Protein AF-A0A3D4W7L9-F1 (afdb_mon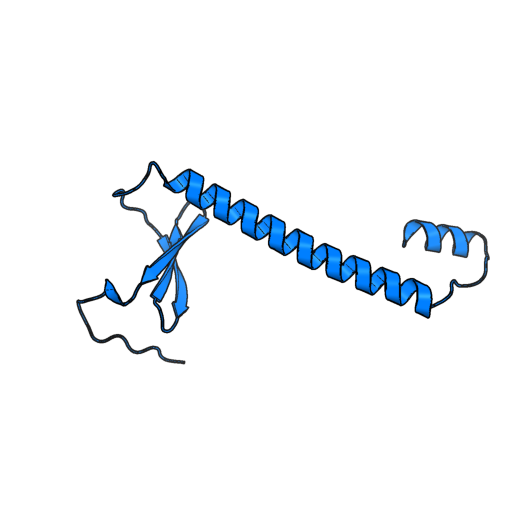omer_lite)

Radius of gyration: 23.63 Å; chains: 1; bounding box: 46×18×69 Å

Foldseek 3Di:
DVVVQVVCVVVVHDDDDPVVVVVVVVVVVVVVVVVVVVVVVVVLVVLCVVCPVVPPPDFDWDFPDDDPFFTWTQGPPVRHIDGDGCVVVPPDDDDDDD

Structure (mmCIF, N/CA/C/O backbone):
data_AF-A0A3D4W7L9-F1
#
_entry.id   AF-A0A3D4W7L9-F1
#
loop_
_atom_site.group_PDB
_atom_site.id
_atom_site.type_symbol
_atom_site.label_atom_id
_atom_site.label_alt_id
_atom_site.label_comp_id
_atom_site.label_asym_id
_atom_site.label_entity_id
_atom_site.label_seq_id
_atom_site.pdbx_PDB_ins_code
_atom_site.Cartn_x
_atom_site.Cartn_y
_atom_site.Cartn_z
_atom_site.occupancy
_atom_site.B_iso_or_equiv
_atom_site.auth_seq_id
_atom_site.auth_comp_id
_atom_site.auth_asym_id
_atom_site.auth_atom_id
_atom_site.pdbx_PDB_model_num
ATOM 1 N N . MET A 1 1 ? 7.357 -0.298 -22.439 1.00 90.56 1 MET A N 1
ATOM 2 C CA . MET A 1 1 ? 8.777 -0.488 -22.825 1.00 90.56 1 MET A CA 1
ATOM 3 C C . MET A 1 1 ? 9.001 -1.822 -23.525 1.00 90.56 1 MET A C 1
ATOM 5 O O . MET A 1 1 ? 9.441 -1.810 -24.666 1.00 90.56 1 MET A O 1
ATOM 9 N N . VAL A 1 2 ? 8.616 -2.942 -22.904 1.00 94.94 2 VAL A N 1
ATOM 10 C CA . VAL A 1 2 ? 8.821 -4.312 -23.422 1.00 94.94 2 VAL A CA 1
ATOM 11 C C . VAL A 1 2 ? 8.392 -4.498 -24.883 1.00 94.94 2 VAL A C 1
ATOM 13 O O . VAL A 1 2 ? 9.214 -4.892 -25.701 1.00 94.94 2 VAL A O 1
ATOM 16 N N . HIS A 1 3 ? 7.154 -4.136 -25.243 1.00 96.88 3 HIS A N 1
ATOM 17 C CA . HIS A 1 3 ? 6.667 -4.281 -26.625 1.00 96.88 3 HIS A CA 1
ATOM 18 C C . HIS A 1 3 ? 7.553 -3.567 -27.662 1.00 96.88 3 HIS A C 1
ATOM 20 O O . HIS A 1 3 ? 7.840 -4.126 -28.715 1.00 96.88 3 HIS A O 1
ATOM 26 N N . ARG A 1 4 ? 8.042 -2.360 -27.339 1.00 94.94 4 ARG A N 1
ATOM 27 C CA . ARG A 1 4 ? 8.905 -1.568 -28.232 1.00 94.94 4 ARG A CA 1
ATOM 28 C C . ARG A 1 4 ? 10.304 -2.179 -28.369 1.00 94.94 4 ARG A C 1
ATOM 30 O O . ARG A 1 4 ? 10.887 -2.143 -29.448 1.00 94.94 4 ARG A O 1
ATOM 37 N N . LEU A 1 5 ? 10.845 -2.743 -27.286 1.00 95.75 5 LEU A N 1
ATOM 38 C CA . LEU A 1 5 ? 12.138 -3.437 -27.309 1.00 95.75 5 LEU A CA 1
ATOM 39 C C . LEU A 1 5 ? 12.068 -4.734 -28.119 1.00 95.75 5 LEU A C 1
ATOM 41 O O . LEU A 1 5 ? 12.959 -4.999 -28.920 1.00 95.75 5 LEU A O 1
ATOM 45 N N . LEU A 1 6 ? 10.989 -5.502 -27.960 1.00 96.81 6 LEU A N 1
ATOM 46 C CA . LEU A 1 6 ? 10.771 -6.733 -28.714 1.00 96.81 6 LEU A CA 1
ATOM 47 C C . LEU A 1 6 ? 10.731 -6.466 -30.225 1.00 96.81 6 LEU A C 1
ATOM 49 O O . LEU A 1 6 ? 11.465 -7.100 -30.976 1.00 96.81 6 LEU A O 1
ATOM 53 N N . GLU A 1 7 ? 9.934 -5.488 -30.665 1.00 97.56 7 GLU A N 1
ATOM 54 C CA . GLU A 1 7 ? 9.857 -5.083 -32.076 1.00 97.56 7 GLU A CA 1
ATOM 55 C C . GLU A 1 7 ? 11.230 -4.668 -32.631 1.00 97.56 7 GLU A C 1
ATOM 57 O O . GLU A 1 7 ? 11.629 -5.077 -33.723 1.00 97.56 7 GLU A O 1
ATOM 62 N N . ARG A 1 8 ? 11.995 -3.895 -31.853 1.00 96.19 8 ARG A N 1
ATOM 63 C CA . ARG A 1 8 ? 13.343 -3.455 -32.227 1.00 96.19 8 ARG A CA 1
ATOM 64 C C . ARG A 1 8 ? 14.288 -4.635 -32.471 1.00 96.19 8 ARG A C 1
ATOM 66 O O . ARG A 1 8 ? 15.024 -4.618 -33.458 1.00 96.19 8 ARG A O 1
ATOM 73 N N . TYR A 1 9 ? 14.271 -5.633 -31.592 1.00 96.81 9 TYR A N 1
ATOM 74 C CA . TYR A 1 9 ? 15.149 -6.801 -31.697 1.00 96.81 9 TYR A CA 1
ATOM 75 C C . TYR A 1 9 ? 14.722 -7.755 -32.811 1.00 96.81 9 TYR A C 1
ATOM 77 O O . TYR A 1 9 ? 15.583 -8.276 -33.516 1.00 96.81 9 TYR A O 1
ATOM 85 N N . LEU A 1 10 ? 13.417 -7.902 -33.053 1.00 97.44 10 LEU A N 1
ATOM 86 C CA . LEU A 1 10 ? 12.904 -8.622 -34.223 1.00 97.44 10 LEU A CA 1
ATOM 87 C C . LEU A 1 10 ? 13.338 -7.965 -35.542 1.00 97.44 10 LEU A C 1
ATOM 89 O O . LEU A 1 10 ? 13.592 -8.659 -36.521 1.00 97.44 10 LEU A O 1
ATOM 93 N N . ALA A 1 11 ? 13.492 -6.640 -35.557 1.00 97.50 11 ALA A N 1
ATOM 94 C CA . ALA A 1 11 ? 14.033 -5.894 -36.692 1.00 97.50 11 ALA A CA 1
ATOM 95 C C . ALA A 1 11 ? 15.577 -5.917 -36.788 1.00 97.50 11 ALA A C 1
ATOM 97 O O . ALA A 1 11 ? 16.140 -5.179 -37.597 1.00 97.50 11 ALA A O 1
ATOM 98 N N . GLY A 1 12 ? 16.278 -6.694 -35.950 1.00 97.12 12 GLY A N 1
ATOM 99 C CA . GLY A 1 12 ? 17.743 -6.816 -35.965 1.00 97.12 12 GLY A CA 1
ATOM 100 C C . GLY A 1 12 ? 18.500 -5.549 -35.548 1.00 97.12 12 GLY A C 1
ATOM 101 O O . GLY A 1 12 ? 19.694 -5.422 -35.819 1.00 97.12 12 GLY A O 1
ATOM 102 N N . LYS A 1 13 ? 17.826 -4.580 -34.914 1.00 96.75 13 LYS A N 1
ATOM 103 C CA . LYS A 1 13 ? 18.449 -3.325 -34.469 1.00 96.75 13 LYS A CA 1
ATOM 104 C C . LYS A 1 13 ? 19.286 -3.549 -33.199 1.00 96.75 13 LYS A C 1
ATOM 106 O O . LYS A 1 13 ? 18.943 -4.410 -32.389 1.00 96.75 13 LYS A O 1
ATOM 111 N N . PRO A 1 14 ? 20.342 -2.742 -32.973 1.00 94.62 14 PRO A N 1
ATOM 112 C CA . PRO A 1 14 ? 21.211 -2.890 -31.807 1.00 94.62 14 PRO A CA 1
ATOM 113 C C . PRO A 1 14 ? 20.464 -2.639 -30.493 1.00 94.62 14 PRO A C 1
ATOM 115 O O . PRO A 1 14 ? 19.454 -1.924 -30.471 1.00 94.62 14 PRO A O 1
ATOM 118 N N . SER A 1 15 ? 21.010 -3.186 -29.401 1.00 94.56 15 SER A N 1
ATOM 119 C CA . SER A 1 15 ? 20.506 -2.979 -28.040 1.00 94.56 15 SER A CA 1
ATOM 120 C C . SER A 1 15 ? 20.365 -1.496 -27.697 1.00 94.56 15 SER A C 1
ATOM 122 O O . SER A 1 15 ? 21.082 -0.643 -28.223 1.00 94.56 15 SER A O 1
ATOM 1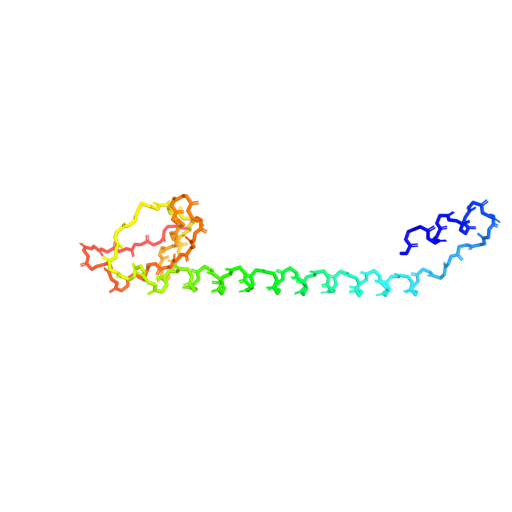24 N N . VAL A 1 16 ? 19.409 -1.194 -26.823 1.00 94.50 16 VAL A N 1
ATOM 125 C CA . VAL A 1 16 ? 19.250 0.142 -26.240 1.00 94.50 16 VAL A CA 1
ATOM 126 C C . VAL A 1 16 ? 20.332 0.418 -25.195 1.00 94.50 16 VAL A C 1
ATOM 128 O O . VAL A 1 16 ? 21.006 -0.509 -24.736 1.00 94.50 16 VAL A O 1
ATOM 131 N N . ASN A 1 17 ? 20.492 1.692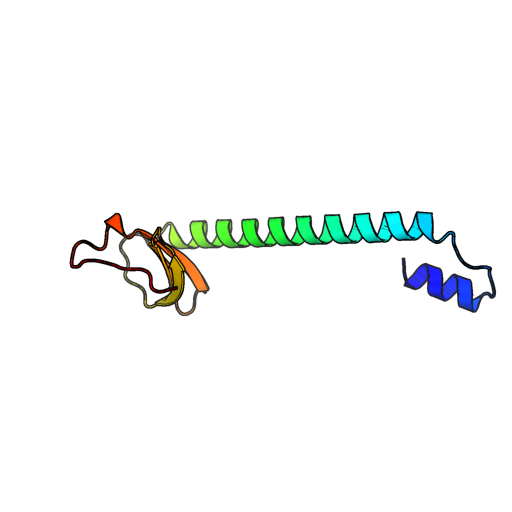 -24.826 1.00 95.81 17 ASN A N 1
ATOM 132 C CA . ASN A 1 17 ? 21.339 2.079 -23.706 1.00 95.81 17 ASN A CA 1
ATOM 133 C C . ASN A 1 17 ? 20.758 1.480 -22.417 1.00 95.81 17 ASN A C 1
ATOM 135 O O . ASN A 1 17 ? 19.587 1.687 -22.099 1.00 95.81 17 ASN A O 1
ATOM 139 N N . LYS A 1 18 ? 21.575 0.694 -21.713 1.00 94.88 18 LYS A N 1
ATOM 140 C CA . LYS A 1 18 ? 21.149 -0.005 -20.504 1.00 94.88 18 LYS A CA 1
ATOM 141 C C . LYS A 1 18 ? 20.849 0.972 -19.367 1.00 94.88 18 LYS A C 1
ATOM 143 O O . LYS A 1 18 ? 19.818 0.820 -18.728 1.00 94.88 18 LYS A O 1
ATOM 148 N N . ASP A 1 19 ? 21.718 1.954 -19.151 1.00 96.50 19 ASP A N 1
ATOM 149 C CA . ASP A 1 19 ? 21.620 2.890 -18.029 1.00 96.50 19 ASP A CA 1
ATOM 150 C C . ASP A 1 19 ? 20.367 3.769 -18.160 1.00 96.50 19 ASP A C 1
ATOM 152 O O . ASP A 1 19 ? 19.610 3.916 -17.207 1.00 96.50 19 ASP A O 1
ATOM 156 N N . GLU A 1 20 ? 20.063 4.238 -19.375 1.00 95.69 20 GLU A N 1
ATOM 157 C CA . GLU A 1 20 ? 18.830 4.986 -19.668 1.00 95.69 20 GLU A CA 1
ATOM 158 C C . GLU A 1 20 ? 17.562 4.162 -19.367 1.00 95.69 20 GLU A C 1
ATOM 160 O O . GLU A 1 20 ? 16.601 4.658 -18.782 1.00 95.69 20 GLU A O 1
ATOM 165 N N . TYR A 1 21 ? 17.541 2.882 -19.750 1.00 95.69 21 TYR A N 1
ATOM 166 C CA . TYR A 1 21 ? 16.383 2.020 -19.495 1.00 95.69 21 TYR A CA 1
ATOM 167 C C . TYR A 1 21 ? 16.274 1.588 -18.031 1.00 95.69 21 TYR A C 1
ATOM 169 O O . TYR A 1 21 ? 15.161 1.355 -17.558 1.00 95.69 21 TYR A O 1
ATOM 177 N N . GLU A 1 22 ? 17.391 1.509 -17.309 1.00 96.62 22 GLU A N 1
ATOM 178 C CA . GLU A 1 22 ? 17.398 1.276 -15.865 1.00 96.62 22 GLU A CA 1
ATOM 179 C C . GLU A 1 22 ? 16.683 2.422 -15.133 1.00 96.62 22 GLU A C 1
ATOM 181 O O . GLU A 1 22 ? 15.804 2.171 -14.308 1.00 96.62 22 GLU A O 1
ATOM 186 N N . GLU A 1 23 ? 16.949 3.678 -15.508 1.00 97.50 23 GLU A N 1
ATOM 187 C CA . GLU A 1 23 ? 16.240 4.842 -14.955 1.00 97.50 23 GLU A CA 1
ATOM 188 C C . GLU A 1 23 ? 14.722 4.759 -15.185 1.00 97.50 23 GLU A C 1
ATOM 190 O O . GLU A 1 23 ? 13.927 5.038 -14.282 1.00 97.50 23 GLU A O 1
ATOM 195 N N . TYR A 1 24 ? 14.288 4.310 -16.366 1.00 97.19 24 TYR A N 1
ATOM 196 C CA . TYR A 1 24 ? 12.863 4.118 -16.654 1.00 97.19 24 TYR A CA 1
ATOM 197 C C . TYR A 1 24 ? 12.232 2.986 -15.834 1.00 97.19 24 TYR A C 1
ATOM 199 O O . TYR A 1 24 ? 11.060 3.082 -15.448 1.00 97.19 24 TYR A O 1
ATOM 207 N N . CYS A 1 25 ? 12.980 1.915 -15.561 1.00 96.75 25 CYS A N 1
ATOM 208 C CA . CYS A 1 25 ? 12.543 0.823 -14.691 1.00 96.75 25 CYS A CA 1
ATOM 209 C C . CYS A 1 25 ? 12.381 1.297 -13.241 1.00 96.75 25 CYS A C 1
ATOM 211 O O . CYS A 1 25 ? 11.353 1.008 -12.619 1.00 96.75 25 CYS A O 1
ATOM 213 N N . VAL A 1 26 ? 13.338 2.076 -12.727 1.00 97.94 26 VAL A N 1
ATOM 214 C CA . VAL A 1 26 ? 13.255 2.692 -11.392 1.00 97.94 26 VAL A CA 1
ATOM 215 C C . VAL A 1 26 ? 12.032 3.602 -11.308 1.00 97.94 26 VAL A C 1
ATOM 217 O O . VAL A 1 26 ? 11.205 3.429 -10.413 1.00 97.94 26 VAL A O 1
ATOM 220 N N . HIS A 1 27 ? 11.845 4.490 -12.288 1.00 97.88 27 HIS A N 1
ATOM 221 C CA . HIS A 1 27 ? 10.676 5.366 -12.344 1.00 97.88 27 HIS A CA 1
ATOM 222 C C . HIS A 1 27 ? 9.357 4.580 -12.359 1.00 97.88 27 HIS A C 1
ATOM 224 O O . HIS A 1 27 ? 8.434 4.906 -11.614 1.00 97.88 27 HIS A O 1
ATOM 230 N N . SER A 1 28 ? 9.264 3.528 -13.178 1.00 98.06 28 SER A N 1
ATOM 231 C CA . SER A 1 28 ? 8.060 2.690 -13.255 1.00 98.06 28 SER A CA 1
ATOM 232 C C . SER A 1 28 ? 7.756 2.024 -11.909 1.00 98.06 28 SER A C 1
ATOM 234 O O . SER A 1 28 ? 6.608 2.029 -11.475 1.00 98.06 28 SER A O 1
ATOM 236 N N . SER A 1 29 ? 8.789 1.535 -11.220 1.00 98.06 29 SER A N 1
ATOM 237 C CA . SER A 1 29 ? 8.668 0.904 -9.899 1.00 98.06 29 SER A CA 1
ATOM 238 C C . SER A 1 29 ? 8.245 1.901 -8.813 1.00 98.06 29 SER A C 1
ATOM 240 O O . SER A 1 29 ? 7.437 1.580 -7.942 1.00 98.06 29 SER A O 1
ATOM 242 N N . ASP A 1 30 ? 8.774 3.128 -8.848 1.00 98.44 30 ASP A N 1
ATOM 243 C CA . ASP A 1 30 ? 8.362 4.202 -7.937 1.00 98.44 30 ASP A CA 1
ATOM 244 C C . ASP A 1 30 ? 6.900 4.599 -8.162 1.00 98.44 30 ASP A C 1
ATOM 246 O O . ASP A 1 30 ? 6.152 4.811 -7.205 1.00 98.44 30 ASP A O 1
ATOM 250 N N . MET A 1 31 ? 6.483 4.703 -9.424 1.00 98.31 31 MET A N 1
ATOM 251 C CA . MET A 1 31 ? 5.109 5.053 -9.775 1.00 98.31 31 MET A CA 1
ATOM 252 C C . MET A 1 31 ? 4.120 3.945 -9.416 1.00 98.31 31 MET A C 1
ATOM 254 O O . MET A 1 31 ? 3.026 4.255 -8.946 1.00 98.31 31 MET A O 1
ATOM 258 N N . GLU A 1 32 ? 4.505 2.678 -9.563 1.00 98.31 32 GLU A N 1
ATOM 259 C CA . GLU A 1 32 ? 3.713 1.534 -9.104 1.00 98.31 32 GLU A CA 1
ATOM 260 C C . GLU A 1 32 ? 3.497 1.585 -7.588 1.00 98.31 32 GLU A C 1
ATOM 262 O O . GLU A 1 32 ? 2.355 1.537 -7.132 1.00 98.31 32 GLU A O 1
ATOM 267 N N . ARG A 1 33 ? 4.563 1.784 -6.801 1.00 98.25 33 ARG A N 1
ATOM 268 C CA . ARG A 1 33 ? 4.450 1.929 -5.339 1.00 98.25 33 ARG A CA 1
ATOM 269 C C . ARG A 1 33 ? 3.504 3.063 -4.947 1.00 98.25 33 ARG A C 1
ATOM 271 O O . ARG A 1 33 ? 2.610 2.849 -4.131 1.00 98.25 33 ARG A O 1
ATOM 278 N N . LYS A 1 34 ? 3.638 4.235 -5.576 1.00 98.25 34 LYS A N 1
ATOM 279 C CA . LYS A 1 34 ? 2.738 5.380 -5.343 1.00 98.25 34 LYS A CA 1
ATOM 280 C C . LYS A 1 34 ? 1.284 5.062 -5.688 1.00 98.25 34 LYS A C 1
ATOM 282 O O . LYS A 1 34 ? 0.384 5.462 -4.954 1.00 98.25 34 LYS A O 1
ATOM 287 N N . ALA A 1 35 ? 1.043 4.361 -6.794 1.00 98.31 35 ALA A N 1
ATOM 288 C CA . ALA A 1 35 ? -0.302 3.967 -7.194 1.00 98.31 35 ALA A CA 1
ATOM 289 C C . ALA A 1 35 ? -0.926 2.998 -6.179 1.00 98.31 35 ALA A C 1
ATOM 291 O O . ALA A 1 35 ? -2.064 3.209 -5.766 1.00 98.31 35 ALA A O 1
ATOM 292 N N . VAL A 1 36 ? -0.165 2.004 -5.712 1.00 98.38 36 VAL A N 1
ATOM 293 C CA . VAL A 1 36 ? -0.611 1.043 -4.689 1.00 98.38 36 VAL A CA 1
ATOM 294 C C . VAL A 1 36 ? -0.922 1.740 -3.361 1.00 98.38 36 VAL A C 1
ATOM 296 O O . VAL A 1 36 ? -1.918 1.426 -2.709 1.00 98.38 36 VAL A O 1
ATOM 299 N N . GLU A 1 37 ? -0.103 2.705 -2.944 1.00 97.81 37 GLU A N 1
ATOM 300 C CA . GLU A 1 37 ? -0.375 3.509 -1.747 1.00 97.81 37 GLU A CA 1
ATOM 301 C C . GLU A 1 37 ? -1.665 4.327 -1.887 1.00 97.81 37 GLU A C 1
ATOM 303 O O . GLU A 1 37 ? -2.497 4.328 -0.976 1.00 97.81 37 GLU A O 1
ATOM 308 N N . ALA A 1 38 ? -1.865 4.976 -3.038 1.00 97.81 38 ALA A N 1
ATOM 309 C CA . ALA A 1 38 ? -3.074 5.743 -3.323 1.00 97.81 38 ALA A CA 1
ATOM 310 C C . ALA A 1 38 ? -4.331 4.857 -3.370 1.00 97.81 38 ALA A C 1
ATOM 312 O O . ALA A 1 38 ? -5.369 5.234 -2.825 1.00 97.81 38 ALA A O 1
ATOM 313 N N . GLU A 1 39 ? -4.239 3.669 -3.969 1.00 97.06 39 GLU A N 1
ATOM 314 C CA . GLU A 1 39 ? -5.320 2.682 -3.998 1.00 97.06 39 GLU A CA 1
ATOM 315 C C . GLU A 1 39 ? -5.703 2.252 -2.578 1.00 97.06 39 GLU A C 1
ATOM 317 O O . GLU A 1 39 ? -6.871 2.347 -2.196 1.00 97.06 39 GLU A O 1
ATOM 322 N N . ARG A 1 40 ? -4.719 1.873 -1.752 1.00 94.88 40 ARG A N 1
ATOM 323 C CA . ARG A 1 40 ? -4.949 1.500 -0.347 1.00 94.88 40 ARG A CA 1
ATOM 324 C C . ARG A 1 40 ? -5.601 2.634 0.442 1.00 94.88 40 ARG A C 1
ATOM 326 O O . ARG A 1 40 ? -6.537 2.386 1.200 1.00 94.88 40 ARG A O 1
ATOM 333 N N . ALA A 1 41 ? -5.143 3.872 0.259 1.00 95.75 41 ALA A N 1
ATOM 334 C CA . ALA A 1 41 ? -5.742 5.038 0.905 1.00 95.75 41 ALA A CA 1
ATOM 335 C C . ALA A 1 41 ? -7.196 5.265 0.455 1.00 95.75 41 ALA A C 1
ATOM 337 O O . ALA A 1 41 ? -8.059 5.549 1.287 1.00 95.75 41 ALA A O 1
ATOM 338 N N . SER A 1 42 ? -7.487 5.090 -0.837 1.00 96.88 42 SER A N 1
ATOM 339 C CA . SER A 1 42 ? -8.843 5.201 -1.383 1.00 96.88 42 SER A CA 1
ATOM 340 C C . SER A 1 42 ? -9.781 4.141 -0.799 1.00 96.88 42 SER A C 1
ATOM 342 O O . SER A 1 42 ? -10.885 4.475 -0.365 1.00 96.88 42 SER A O 1
ATOM 344 N N . VAL A 1 43 ? -9.322 2.888 -0.699 1.00 94.44 43 VAL A N 1
ATOM 345 C CA . VAL A 1 43 ? -10.083 1.796 -0.073 1.00 94.44 43 VAL A CA 1
ATOM 346 C C . VAL A 1 43 ? -10.385 2.119 1.388 1.00 94.44 43 VAL A C 1
ATOM 348 O O . VAL A 1 43 ? -11.549 2.079 1.779 1.00 94.44 43 VAL A O 1
ATOM 351 N N . LYS A 1 44 ? -9.382 2.521 2.181 1.00 93.00 44 LYS A N 1
ATOM 352 C CA . LYS A 1 44 ? -9.582 2.887 3.596 1.00 93.00 44 LYS A CA 1
ATOM 353 C C . LYS A 1 44 ? -10.562 4.045 3.762 1.00 93.00 44 LYS A C 1
ATOM 355 O O . LYS A 1 44 ? -11.425 4.002 4.634 1.00 93.00 44 LYS A O 1
ATOM 360 N N . TYR A 1 45 ? -10.470 5.059 2.902 1.00 95.31 45 TYR A N 1
ATOM 361 C CA . TYR A 1 45 ? -11.410 6.177 2.908 1.00 95.31 45 TYR A CA 1
ATOM 362 C C . TYR A 1 45 ? -12.848 5.706 2.656 1.00 95.31 45 TYR A C 1
ATOM 364 O O . TYR A 1 45 ? -13.761 6.089 3.385 1.00 95.31 45 TYR A O 1
ATOM 372 N N . LYS A 1 46 ? -13.052 4.826 1.669 1.00 95.12 46 LYS A N 1
ATOM 373 C CA . LYS A 1 46 ? -14.376 4.270 1.363 1.00 95.12 46 LYS A CA 1
ATOM 374 C C . LYS A 1 46 ? -14.902 3.323 2.437 1.00 95.12 46 LYS A C 1
ATOM 376 O O . LYS A 1 46 ? -16.101 3.330 2.692 1.00 95.12 46 LYS A O 1
ATOM 381 N N . GLN A 1 47 ? -14.037 2.565 3.105 1.00 94.75 47 GLN A N 1
ATOM 382 C CA . GLN A 1 47 ? -14.421 1.760 4.267 1.00 94.75 47 GLN A CA 1
ATOM 383 C C . GLN A 1 47 ? -14.892 2.643 5.427 1.00 94.75 47 GLN A C 1
ATOM 385 O O . GLN A 1 47 ? -15.940 2.375 6.011 1.00 94.75 47 GLN A O 1
ATOM 390 N N . ALA A 1 48 ? -14.171 3.729 5.722 1.00 93.56 48 ALA A N 1
ATOM 391 C CA . ALA A 1 48 ? -14.587 4.691 6.738 1.00 93.56 48 ALA A CA 1
ATOM 392 C C . ALA A 1 48 ? -15.933 5.336 6.377 1.00 93.56 48 ALA A C 1
ATOM 394 O O . ALA A 1 48 ? -16.831 5.371 7.214 1.00 93.56 48 ALA A O 1
ATOM 395 N N . GLU A 1 49 ? -16.101 5.771 5.123 1.00 95.19 49 GLU A N 1
ATOM 396 C CA . GLU A 1 49 ? -17.367 6.318 4.624 1.00 95.19 49 GLU A CA 1
ATOM 397 C C . GLU A 1 49 ? -18.520 5.320 4.772 1.00 95.19 49 GLU A C 1
ATOM 399 O O . GLU A 1 49 ? -19.589 5.681 5.258 1.00 95.19 49 GLU A O 1
ATOM 404 N N . PHE A 1 50 ? -18.282 4.053 4.430 1.00 93.88 50 PHE A N 1
ATOM 405 C CA . PHE A 1 50 ? -19.259 2.981 4.575 1.00 93.88 50 PHE A CA 1
ATOM 406 C C . PHE A 1 50 ? -19.643 2.700 6.034 1.00 93.88 50 PHE A C 1
ATOM 408 O O . PHE A 1 50 ? -20.754 2.240 6.273 1.00 93.88 50 PHE A O 1
ATOM 415 N N . LEU A 1 51 ? -18.762 2.938 7.007 1.00 94.69 51 LEU A N 1
ATOM 416 C CA . LEU A 1 51 ? -19.037 2.687 8.426 1.00 94.69 51 LEU A CA 1
ATOM 417 C C . LEU A 1 51 ? -19.656 3.887 9.162 1.00 94.69 51 LEU A C 1
ATOM 419 O O . LEU A 1 51 ? -20.121 3.719 10.290 1.00 94.69 51 LEU A O 1
ATOM 423 N N . MET A 1 52 ? -19.699 5.079 8.554 1.00 94.75 52 MET A N 1
ATOM 424 C CA . MET A 1 52 ? -20.184 6.300 9.219 1.00 94.75 52 MET A CA 1
ATOM 425 C C . MET A 1 52 ? -21.626 6.186 9.738 1.00 94.75 52 MET A C 1
ATOM 427 O O . MET A 1 52 ? -21.940 6.719 10.800 1.00 94.75 52 MET A O 1
ATOM 431 N N . ASP A 1 53 ? -22.501 5.481 9.024 1.00 95.69 53 ASP A N 1
ATOM 432 C CA . ASP A 1 53 ? -23.909 5.268 9.389 1.00 95.69 53 ASP A CA 1
ATOM 433 C C . ASP A 1 53 ? -24.134 4.035 10.290 1.00 95.69 53 ASP A C 1
ATOM 435 O O . ASP A 1 53 ? -25.270 3.705 10.631 1.00 95.69 53 ASP A O 1
ATOM 439 N N . LYS A 1 54 ? -23.058 3.347 10.692 1.00 94.19 54 LYS A N 1
ATOM 440 C CA . LYS A 1 54 ? -23.083 2.082 11.450 1.00 94.19 54 LYS A CA 1
ATOM 441 C C . LYS A 1 54 ? -22.525 2.208 12.868 1.00 94.19 54 LYS A C 1
ATOM 443 O O . LYS A 1 54 ? -22.311 1.206 13.549 1.00 94.19 54 LYS A O 1
ATOM 448 N N . ILE A 1 55 ? -22.303 3.433 13.336 1.00 94.44 55 ILE A N 1
ATOM 449 C CA . ILE A 1 55 ? -21.794 3.704 14.684 1.00 94.44 55 ILE A CA 1
ATOM 450 C C . ILE A 1 55 ? -22.770 3.151 15.736 1.00 94.44 55 ILE A C 1
ATOM 4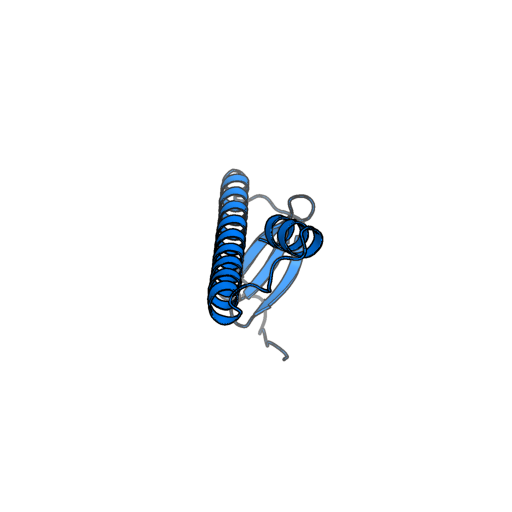52 O O . ILE A 1 55 ? -23.974 3.394 15.675 1.00 94.44 55 ILE A O 1
ATOM 456 N N . GLY A 1 56 ? -22.234 2.408 16.709 1.00 94.25 56 GLY A N 1
ATOM 457 C CA . GLY A 1 56 ? -23.000 1.773 17.788 1.00 94.25 56 GLY A CA 1
ATOM 458 C C . GLY A 1 56 ? -23.572 0.394 17.449 1.00 94.25 56 GLY A C 1
ATOM 459 O O . GLY A 1 56 ? -24.121 -0.261 18.333 1.00 94.25 56 GLY A O 1
ATOM 460 N N . GLN A 1 57 ? -23.434 -0.072 16.205 1.00 94.31 57 GLN A N 1
ATOM 461 C CA . GLN A 1 57 ? -23.796 -1.440 15.835 1.00 94.31 57 GLN A CA 1
ATOM 462 C C . GLN A 1 57 ? -22.683 -2.423 16.217 1.00 94.31 57 GLN A C 1
ATOM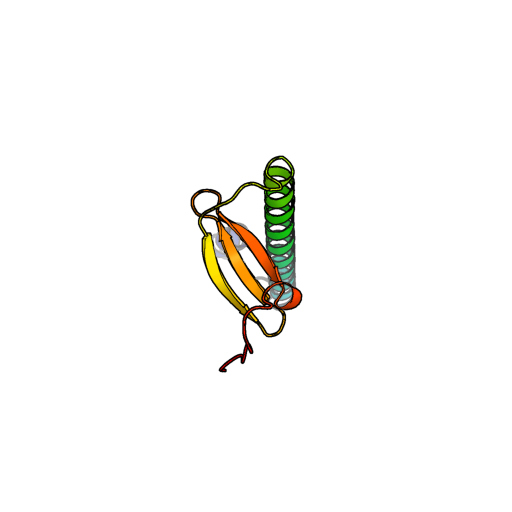 464 O O . GLN A 1 57 ? -21.499 -2.082 16.206 1.00 94.31 57 GLN A O 1
ATOM 469 N N . ALA A 1 58 ? -23.073 -3.654 16.548 1.00 93.19 58 ALA A N 1
ATOM 470 C CA . ALA A 1 58 ? -22.148 -4.744 16.828 1.00 93.19 58 ALA A CA 1
ATOM 471 C C . ALA A 1 58 ? -21.910 -5.575 15.562 1.00 93.19 58 ALA A C 1
ATOM 473 O O . ALA A 1 58 ? -22.850 -5.882 14.827 1.00 93.19 58 ALA A O 1
ATOM 474 N N . PHE A 1 59 ? -20.658 -5.965 15.338 1.00 93.06 59 PHE A N 1
ATOM 475 C CA . PHE A 1 59 ? -20.240 -6.760 14.188 1.00 93.06 59 PHE A CA 1
ATOM 476 C C . PHE A 1 59 ? -19.362 -7.922 14.642 1.00 93.06 59 PHE A C 1
ATOM 478 O O . PHE A 1 59 ? -18.586 -7.780 15.587 1.00 93.06 59 PHE A O 1
ATOM 485 N N . SER A 1 60 ? -19.451 -9.047 13.934 1.00 94.56 60 SER A N 1
ATOM 486 C CA . SER A 1 60 ? -18.447 -10.107 14.021 1.00 94.56 60 SER A CA 1
ATOM 487 C C . SER A 1 60 ? -17.193 -9.685 13.261 1.00 94.56 60 SER A C 1
ATOM 489 O O . SER A 1 60 ? -17.279 -9.117 12.168 1.00 94.56 60 SER A O 1
ATOM 491 N N . GLY A 1 61 ? -16.028 -9.971 13.830 1.00 94.38 61 GLY A N 1
ATOM 492 C CA . GLY A 1 61 ? -14.752 -9.662 13.206 1.00 94.38 61 GLY A CA 1
ATOM 493 C C . GLY A 1 61 ? -13.660 -10.642 13.606 1.00 94.38 61 GLY A C 1
ATOM 494 O O . GLY A 1 61 ? -13.717 -11.266 14.666 1.00 94.38 61 GLY A O 1
ATOM 495 N N . LEU A 1 62 ? -12.666 -10.761 12.735 1.00 94.81 62 LEU A N 1
ATOM 496 C CA . LEU A 1 62 ? -11.469 -11.560 12.926 1.00 94.81 62 LEU A CA 1
ATOM 497 C C . LEU A 1 62 ? -10.324 -10.651 13.378 1.00 94.81 62 LEU A C 1
ATOM 499 O O . LEU A 1 62 ? -10.087 -9.602 12.781 1.00 94.81 62 LEU A O 1
ATOM 503 N N . ILE A 1 63 ? -9.583 -11.067 14.404 1.00 94.56 63 ILE A N 1
ATOM 504 C CA . ILE A 1 63 ? -8.351 -10.381 14.802 1.00 94.56 63 ILE A CA 1
ATOM 505 C C . ILE A 1 63 ? -7.317 -10.569 13.687 1.00 94.56 63 ILE A C 1
ATOM 507 O O . ILE A 1 63 ? -6.870 -11.687 13.434 1.00 94.56 63 ILE A O 1
ATOM 511 N N . SER A 1 64 ? -6.952 -9.478 13.017 1.00 93.06 64 SER A N 1
ATOM 512 C CA . SER A 1 64 ? -6.000 -9.476 11.900 1.00 93.06 64 SER A CA 1
ATOM 513 C C . SER A 1 64 ? -4.572 -9.162 12.340 1.00 93.06 64 SER A C 1
ATOM 515 O O . SER A 1 64 ? -3.617 -9.484 11.635 1.00 93.06 64 SER A O 1
ATOM 517 N N . GLY A 1 65 ? -4.405 -8.563 13.519 1.00 91.62 65 GLY A N 1
ATOM 518 C CA . GLY A 1 65 ? -3.093 -8.285 14.080 1.00 91.62 65 GLY A CA 1
ATOM 519 C C . GLY A 1 65 ? -3.166 -7.742 15.497 1.00 91.62 65 GLY A C 1
ATOM 520 O O . GLY A 1 65 ? -4.182 -7.202 15.932 1.00 91.62 65 GLY A O 1
ATOM 521 N N . VAL A 1 66 ? -2.054 -7.860 16.211 1.00 91.94 66 VAL A N 1
ATOM 522 C CA . VAL A 1 66 ? -1.891 -7.325 17.562 1.00 91.94 66 VAL A CA 1
ATOM 523 C C . VAL A 1 66 ? -0.660 -6.433 17.571 1.00 91.94 66 VAL A C 1
ATOM 525 O O . VAL A 1 66 ? 0.335 -6.705 16.903 1.00 91.94 66 VAL A O 1
ATOM 528 N N . SER A 1 67 ? -0.743 -5.323 18.292 1.00 89.19 67 SER A N 1
ATOM 529 C CA . SER A 1 67 ? 0.374 -4.409 18.490 1.00 89.19 67 SER A CA 1
ATOM 530 C C . SER A 1 67 ? 0.364 -3.873 19.915 1.00 89.19 67 SER A C 1
ATOM 532 O O . SER A 1 67 ? -0.657 -3.904 20.599 1.00 89.19 67 SER A O 1
ATOM 534 N N . LYS A 1 68 ? 1.468 -3.247 20.325 1.00 85.94 68 LYS A N 1
ATOM 535 C CA . LYS A 1 68 ? 1.574 -2.543 21.614 1.00 85.94 68 LYS A CA 1
ATOM 536 C C . LYS A 1 68 ? 0.558 -1.408 21.825 1.00 85.94 68 LYS A C 1
ATOM 538 O O . LYS A 1 68 ? 0.501 -0.844 22.911 1.00 85.94 68 LYS A O 1
ATOM 543 N N . TYR A 1 69 ? -0.185 -1.016 20.789 1.00 85.81 69 TYR A N 1
ATOM 544 C CA . TYR A 1 69 ? -1.185 0.052 20.853 1.00 85.81 69 TYR A CA 1
ATOM 545 C C . TYR A 1 69 ? -2.627 -0.468 20.887 1.00 85.81 69 TYR A C 1
ATOM 547 O O . TYR A 1 69 ? -3.536 0.287 21.239 1.00 85.81 69 TYR A O 1
ATOM 555 N N . GLY A 1 70 ? -2.859 -1.725 20.509 1.00 90.00 70 GLY A N 1
ATOM 556 C CA . GLY A 1 70 ? -4.205 -2.214 20.242 1.00 90.00 70 GLY A CA 1
ATOM 557 C C . GLY A 1 70 ? -4.249 -3.474 19.397 1.00 90.00 70 GLY A C 1
ATOM 558 O O . GLY A 1 70 ? -3.232 -3.948 18.878 1.00 90.00 70 GLY A O 1
ATOM 559 N N . ILE A 1 71 ? -5.474 -3.959 19.233 1.00 91.88 71 ILE A N 1
ATOM 560 C CA . ILE A 1 71 ? -5.832 -5.113 18.415 1.00 91.88 71 ILE A CA 1
ATOM 561 C C . ILE A 1 71 ? -6.485 -4.598 17.135 1.00 91.88 71 ILE A C 1
ATOM 563 O O . ILE A 1 71 ? -7.416 -3.793 17.182 1.00 91.88 71 ILE A O 1
ATOM 567 N N . TYR A 1 72 ? -5.999 -5.055 15.989 1.00 93.25 72 TYR A N 1
ATOM 568 C CA . TYR A 1 72 ? -6.624 -4.806 14.698 1.00 93.25 72 TYR A CA 1
ATOM 569 C C . TYR A 1 72 ? -7.654 -5.895 14.416 1.00 93.25 72 TYR A C 1
ATOM 571 O O . TYR A 1 72 ? -7.376 -7.085 14.575 1.00 93.25 72 TYR A O 1
ATOM 579 N N . VAL A 1 73 ? -8.848 -5.475 14.011 1.00 94.62 73 VAL A N 1
ATOM 580 C CA . VAL A 1 73 ? -9.987 -6.349 13.738 1.00 94.62 73 VAL A CA 1
ATOM 581 C C . VAL A 1 73 ? -10.504 -6.059 12.335 1.00 94.62 73 VAL A C 1
ATOM 583 O O . VAL A 1 73 ? -10.758 -4.905 11.986 1.00 94.62 73 VAL A O 1
ATOM 586 N N . GLU A 1 74 ? -10.666 -7.109 11.537 1.00 95.12 74 GLU A N 1
ATOM 587 C CA . GLU A 1 74 ? -11.321 -7.078 10.230 1.00 95.12 74 GLU A CA 1
ATOM 588 C C . GLU A 1 74 ? -12.753 -7.609 10.363 1.00 95.12 74 GLU A C 1
ATOM 590 O O . GLU A 1 74 ? -12.969 -8.701 10.885 1.00 95.12 74 GLU A O 1
ATOM 595 N N . LEU A 1 75 ? -13.743 -6.850 9.898 1.00 95.12 75 LEU A N 1
ATOM 596 C CA . LEU A 1 75 ? -15.150 -7.242 9.963 1.00 95.12 75 LEU A CA 1
ATOM 597 C C . LEU A 1 75 ? -15.484 -8.340 8.947 1.00 95.12 75 LEU A C 1
ATOM 599 O O . LEU A 1 75 ? -15.122 -8.255 7.768 1.00 95.12 75 LEU A O 1
ATOM 603 N N . GLU A 1 76 ? -16.265 -9.331 9.375 1.00 92.81 76 GLU A N 1
ATOM 604 C CA . GLU A 1 76 ? -16.743 -10.392 8.490 1.00 92.81 76 GLU A CA 1
ATOM 605 C C . GLU A 1 76 ? -17.673 -9.833 7.396 1.00 92.81 76 GLU A C 1
ATOM 607 O O . GLU A 1 76 ? -18.523 -8.971 7.626 1.00 92.81 76 GLU A O 1
ATOM 612 N N . GLY A 1 77 ? -17.505 -10.316 6.163 1.00 88.06 77 GLY A N 1
ATOM 613 C CA . GLY A 1 77 ? -18.311 -9.920 5.004 1.00 88.06 77 GLY A CA 1
ATOM 614 C C . GLY A 1 77 ? -17.889 -8.599 4.350 1.00 88.06 77 GLY A C 1
ATOM 615 O O . GLY A 1 77 ? -17.644 -8.585 3.145 1.00 88.06 77 GLY A O 1
ATOM 616 N N . SER A 1 78 ? -17.774 -7.503 5.111 1.00 87.56 78 SER A N 1
ATOM 617 C CA . SER A 1 78 ? -17.403 -6.183 4.560 1.00 87.56 78 SER A CA 1
ATOM 618 C C . SER A 1 78 ? -15.894 -5.983 4.398 1.00 87.56 78 SER A C 1
ATOM 620 O O . SER A 1 78 ? -15.483 -5.104 3.638 1.00 87.56 78 SER A O 1
ATOM 622 N N . LYS A 1 79 ? -15.076 -6.774 5.110 1.00 88.88 79 LYS A N 1
ATOM 623 C CA . LYS A 1 79 ? -13.609 -6.652 5.173 1.00 88.88 79 LYS A CA 1
ATOM 624 C C . LYS A 1 79 ? -13.112 -5.263 5.580 1.00 88.88 79 LYS A C 1
ATOM 626 O O . LYS A 1 79 ? -11.994 -4.873 5.249 1.00 88.88 79 LYS A O 1
ATOM 631 N N . CYS A 1 80 ? -13.956 -4.477 6.246 1.00 93.56 80 CYS A N 1
ATOM 632 C CA . CYS A 1 80 ? -13.525 -3.210 6.817 1.00 93.56 80 CYS A CA 1
ATOM 633 C C . CYS A 1 80 ? -12.619 -3.494 8.012 1.00 93.56 80 CYS A C 1
ATOM 635 O O . CYS A 1 80 ? -12.939 -4.352 8.831 1.00 93.56 80 CYS A O 1
ATOM 637 N N . GLU A 1 81 ? -11.513 -2.768 8.119 1.00 90.88 81 GLU A N 1
ATOM 638 C CA . GLU A 1 81 ? -10.571 -2.905 9.228 1.00 90.88 81 GLU A CA 1
ATOM 639 C C . GLU A 1 81 ? -10.706 -1.751 10.228 1.00 90.88 81 GLU A C 1
ATOM 641 O O . GLU A 1 81 ? -11.022 -0.615 9.868 1.00 90.88 81 GLU A O 1
ATOM 646 N N . GLY A 1 82 ? -10.439 -2.041 11.498 1.00 91.56 82 GLY A N 1
ATOM 647 C CA . GLY A 1 82 ? -10.403 -1.059 12.574 1.00 91.56 82 GLY A CA 1
ATOM 648 C C . GLY A 1 82 ? -9.437 -1.473 13.677 1.00 91.56 82 GLY A C 1
ATOM 649 O O . GLY A 1 82 ? -9.040 -2.632 13.768 1.00 91.56 82 GLY A O 1
ATOM 650 N N . MET A 1 83 ? -9.046 -0.516 14.518 1.00 92.56 83 MET A N 1
ATOM 651 C CA . MET A 1 83 ? -8.183 -0.764 15.673 1.00 92.56 83 MET A CA 1
ATOM 652 C C . MET A 1 83 ? -8.968 -0.546 16.963 1.00 92.56 83 MET A C 1
ATOM 654 O O . MET A 1 83 ? -9.488 0.545 17.206 1.00 92.56 83 MET A O 1
ATOM 658 N N . VAL A 1 84 ? -8.989 -1.563 17.816 1.00 91.50 84 VAL A N 1
ATOM 659 C CA . VAL A 1 84 ? -9.431 -1.458 19.204 1.00 91.50 84 VAL A CA 1
ATOM 660 C C . VAL A 1 84 ? -8.221 -1.069 20.045 1.00 91.50 84 VAL A C 1
ATOM 662 O O . VAL A 1 84 ? -7.249 -1.816 20.144 1.00 91.50 84 VAL A O 1
ATOM 665 N N . SER A 1 85 ? -8.255 0.134 20.615 1.00 90.75 85 SER A N 1
ATOM 666 C CA . SER A 1 85 ? -7.189 0.620 21.498 1.00 90.75 85 SER A CA 1
ATOM 667 C C . SER A 1 85 ? -7.181 -0.163 22.809 1.00 90.75 85 SER A C 1
ATOM 669 O O . SER A 1 85 ? -8.239 -0.350 23.411 1.00 90.75 85 SER A O 1
ATOM 671 N N . LEU A 1 86 ? -5.986 -0.515 23.300 1.00 86.75 86 LEU A N 1
ATOM 672 C CA . LEU A 1 86 ? -5.811 -1.159 24.613 1.00 86.75 86 LEU A CA 1
ATOM 673 C C . LEU A 1 86 ? -6.416 -0.337 25.762 1.00 86.75 86 LEU A C 1
ATOM 675 O O . LEU A 1 86 ? -6.800 -0.896 26.774 1.00 86.75 86 LEU A O 1
ATOM 679 N N . LYS A 1 87 ? -6.555 0.986 25.599 1.00 84.88 87 LYS A N 1
ATOM 680 C CA . LYS A 1 87 ? -7.170 1.875 26.605 1.00 84.88 87 LYS A CA 1
ATOM 681 C C . LYS A 1 87 ? -8.661 1.628 26.857 1.00 84.88 87 LYS A C 1
ATOM 683 O O . LYS A 1 87 ? -9.214 2.279 27.729 1.00 84.88 87 LYS A O 1
ATOM 688 N N . TYR A 1 88 ? -9.317 0.840 26.011 1.00 84.19 88 TYR A N 1
ATOM 689 C CA . TYR A 1 88 ? -10.712 0.438 26.199 1.00 84.19 88 TYR A CA 1
ATOM 690 C C . TYR A 1 88 ? -10.825 -1.004 26.713 1.00 84.19 88 TYR A C 1
ATOM 692 O O . TYR A 1 88 ? -11.936 -1.500 26.887 1.00 84.19 88 TYR A O 1
ATOM 700 N N . MET A 1 89 ? -9.694 -1.688 26.905 1.00 83.50 89 MET A N 1
ATOM 701 C CA . MET A 1 89 ? -9.612 -3.050 27.422 1.00 83.50 89 MET A CA 1
ATOM 702 C C . MET A 1 89 ? -9.197 -2.962 28.895 1.00 83.50 89 MET A C 1
ATOM 704 O O . MET A 1 89 ? -8.028 -3.105 29.238 1.00 83.50 89 MET A O 1
ATOM 708 N N . ASP A 1 90 ? -10.160 -2.625 29.751 1.00 74.44 90 ASP A N 1
ATOM 709 C CA . ASP A 1 90 ? -9.925 -2.280 31.163 1.00 74.44 90 ASP A CA 1
ATOM 710 C C . ASP A 1 90 ? -10.127 -3.471 32.123 1.00 74.44 90 ASP A C 1
ATOM 712 O O . ASP A 1 90 ? -10.204 -3.295 33.340 1.00 74.44 90 ASP A O 1
ATOM 716 N N . ASP A 1 91 ? -10.282 -4.680 31.590 1.00 75.12 91 ASP A N 1
ATOM 717 C CA . ASP A 1 91 ? -10.670 -5.885 32.324 1.00 75.12 91 ASP A CA 1
ATOM 718 C C . ASP A 1 91 ? -9.490 -6.736 32.813 1.00 75.12 91 ASP A C 1
ATOM 720 O O . ASP A 1 91 ? -9.684 -7.540 33.725 1.00 75.12 91 ASP A O 1
ATOM 724 N N . ASP A 1 92 ? -8.282 -6.551 32.265 1.00 72.81 92 ASP A N 1
ATOM 725 C CA . ASP A 1 92 ? -7.092 -7.299 32.686 1.00 72.81 92 ASP A CA 1
ATOM 726 C C . ASP A 1 92 ? -5.759 -6.607 32.321 1.00 72.81 92 ASP A C 1
ATOM 728 O O . ASP A 1 92 ? -5.706 -5.552 31.681 1.00 72.81 92 ASP A O 1
ATOM 732 N N . PHE A 1 93 ? -4.646 -7.208 32.740 1.00 73.12 93 PHE A N 1
ATOM 733 C CA . PHE A 1 93 ? -3.293 -6.818 32.363 1.00 73.12 93 PHE A CA 1
ATOM 734 C C . PHE A 1 93 ? -2.889 -7.466 31.037 1.00 73.12 93 PHE A C 1
ATOM 736 O O . PHE A 1 93 ? -2.649 -8.669 30.951 1.00 73.12 93 PHE A 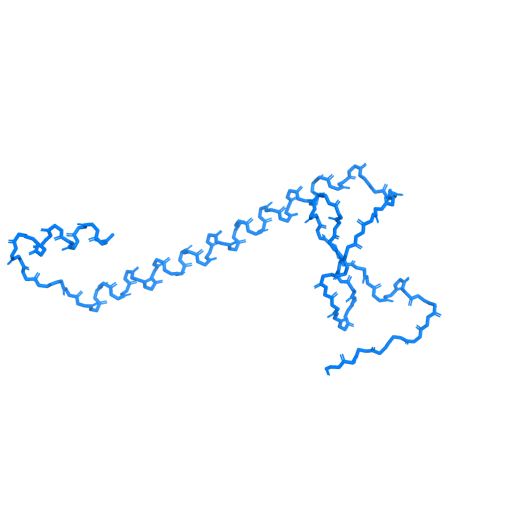O 1
ATOM 743 N N . TYR A 1 94 ? -2.729 -6.641 30.006 1.00 78.19 94 TYR A N 1
ATOM 744 C CA . TYR A 1 94 ? -2.317 -7.087 28.678 1.00 78.19 94 TYR A CA 1
ATOM 745 C C . TYR A 1 94 ? -0.794 -7.050 28.521 1.00 78.19 94 TYR A C 1
ATOM 747 O O . TYR A 1 94 ? -0.173 -5.991 28.641 1.00 78.19 94 TYR A O 1
ATOM 755 N N . TYR A 1 95 ? -0.196 -8.201 28.208 1.00 78.62 95 TYR A N 1
ATOM 756 C CA . TYR A 1 95 ? 1.207 -8.325 27.815 1.00 78.62 95 TYR A CA 1
ATOM 757 C C . TYR A 1 95 ? 1.289 -8.775 26.355 1.00 78.62 95 TYR A C 1
ATOM 759 O O . TYR A 1 95 ? 0.599 -9.711 25.955 1.00 78.62 95 TYR A O 1
ATOM 767 N N . LEU A 1 96 ? 2.110 -8.091 25.559 1.00 79.75 96 LEU A N 1
ATOM 768 C CA . LEU A 1 96 ? 2.413 -8.510 24.196 1.00 79.75 96 LEU A CA 1
ATOM 769 C C . LEU A 1 96 ? 3.572 -9.508 24.260 1.00 79.75 96 LEU A C 1
ATOM 771 O O . LEU A 1 96 ? 4.663 -9.123 24.674 1.00 79.75 96 LEU A O 1
ATOM 775 N N . ASP A 1 97 ? 3.307 -10.760 23.892 1.00 77.44 97 ASP A N 1
ATOM 776 C CA . ASP A 1 97 ? 4.336 -11.787 23.706 1.00 77.44 97 ASP A CA 1
ATOM 777 C C . ASP A 1 97 ? 4.867 -11.703 22.265 1.00 77.44 97 ASP A C 1
ATOM 779 O O . ASP A 1 97 ? 4.063 -11.612 21.330 1.00 77.44 97 ASP A O 1
ATOM 783 N N . ASP A 1 98 ? 6.194 -11.655 22.114 1.00 65.06 98 ASP A N 1
ATOM 784 C CA . ASP A 1 98 ? 6.910 -11.407 20.846 1.00 65.06 98 ASP A CA 1
ATOM 785 C C . ASP A 1 98 ? 7.263 -12.708 20.098 1.00 65.06 98 ASP A C 1
ATOM 787 O O . ASP A 1 98 ? 7.788 -13.654 20.733 1.00 65.06 98 ASP A O 1
#

pLDDT: mean 92.47, std 6.61, range [65.06, 98.44]

Sequence (98 aa):
MVHRLLERYLAGKPSVNKDEYEEYCVHSSDMERKAVEAERASVKYKQAEFLMDKIGQAFSGLISGVSKYGIYVELEGSKCEGMVSLKYMDDDFYYLDD

Secondary structure (DSSP, 8-state):
-HHHHHHHHHTTPPPPPHHHHHHHHHHHHHHHHHHHHHHHHHHHHHHHHHHGGGTT----EEEEEEETTEEEEEETTT--EEEEEGGG--SS------